Protein AF-K6WLG6-F1 (afdb_monomer)

Structure (mmCIF, N/CA/C/O backbone):
data_AF-K6WLG6-F1
#
_entry.id   AF-K6WLG6-F1
#
loop_
_atom_site.group_PDB
_atom_site.id
_atom_site.type_symbol
_atom_site.label_atom_id
_atom_site.label_alt_id
_atom_site.label_comp_id
_atom_site.label_asym_id
_atom_site.label_entity_id
_atom_site.label_seq_id
_atom_site.pdbx_PDB_ins_code
_atom_site.Cartn_x
_atom_site.Cartn_y
_atom_site.Cartn_z
_atom_site.occupancy
_atom_site.B_iso_or_equiv
_atom_site.auth_seq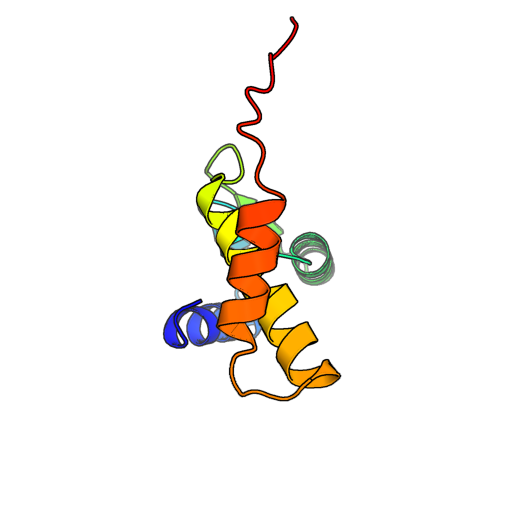_id
_atom_site.auth_comp_id
_atom_site.auth_asym_id
_atom_site.auth_atom_id
_atom_site.pdbx_PDB_model_num
ATOM 1 N N . MET A 1 1 ? 10.024 6.595 -3.474 1.00 49.53 1 MET A N 1
ATOM 2 C CA . MET A 1 1 ? 9.877 7.197 -2.139 1.00 49.53 1 MET A CA 1
ATOM 3 C C . MET A 1 1 ? 11.229 7.674 -1.635 1.00 49.53 1 MET A C 1
ATOM 5 O O . MET A 1 1 ? 12.186 6.904 -1.653 1.00 49.53 1 MET A O 1
ATOM 9 N N . ASP A 1 2 ? 11.319 8.911 -1.152 1.00 45.31 2 ASP A N 1
ATOM 10 C CA . ASP A 1 2 ? 12.504 9.377 -0.430 1.00 45.31 2 ASP A CA 1
ATOM 11 C C . ASP A 1 2 ? 12.658 8.546 0.856 1.00 45.31 2 ASP A C 1
ATOM 13 O O . ASP A 1 2 ? 11.682 8.299 1.566 1.00 45.31 2 ASP A O 1
ATOM 17 N N . GLY A 1 3 ? 13.869 8.081 1.177 1.00 50.81 3 GLY A N 1
ATOM 18 C CA . GLY A 1 3 ? 14.089 7.096 2.255 1.00 50.81 3 GLY A CA 1
ATOM 19 C C . GLY A 1 3 ? 13.614 7.521 3.658 1.00 50.81 3 GLY A C 1
ATOM 20 O O . GLY A 1 3 ? 13.454 6.679 4.545 1.00 50.81 3 GLY A O 1
ATOM 21 N N . TRP A 1 4 ? 13.344 8.810 3.870 1.00 49.72 4 TRP A N 1
ATOM 22 C CA . TRP A 1 4 ? 12.830 9.333 5.133 1.00 49.72 4 TRP A CA 1
ATOM 23 C C . TRP A 1 4 ? 11.309 9.141 5.301 1.00 49.72 4 TRP A C 1
ATOM 25 O O . TRP A 1 4 ? 10.855 8.973 6.434 1.00 49.72 4 TRP A O 1
ATOM 35 N N . GLU A 1 5 ? 10.533 9.070 4.214 1.00 66.56 5 GLU A N 1
ATOM 36 C CA . GLU A 1 5 ? 9.080 8.814 4.254 1.00 66.56 5 GLU A CA 1
ATOM 37 C C . G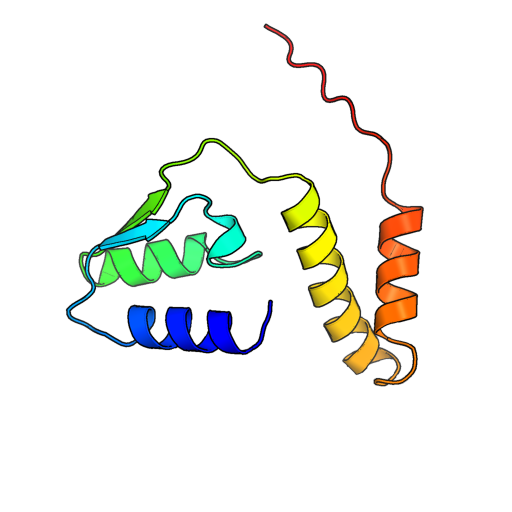LU A 1 5 ? 8.775 7.355 4.629 1.00 66.56 5 GLU A C 1
ATOM 39 O O . GLU A 1 5 ? 7.968 7.082 5.520 1.00 66.56 5 GLU A O 1
ATOM 44 N N . ALA A 1 6 ? 9.529 6.401 4.068 1.00 74.81 6 ALA A N 1
ATOM 45 C CA . ALA A 1 6 ? 9.426 4.983 4.433 1.00 74.81 6 ALA A CA 1
ATOM 46 C C . ALA A 1 6 ? 9.673 4.745 5.937 1.00 74.81 6 ALA A C 1
ATOM 48 O O . ALA A 1 6 ? 9.039 3.894 6.565 1.00 74.81 6 ALA A O 1
ATOM 49 N N . THR A 1 7 ? 10.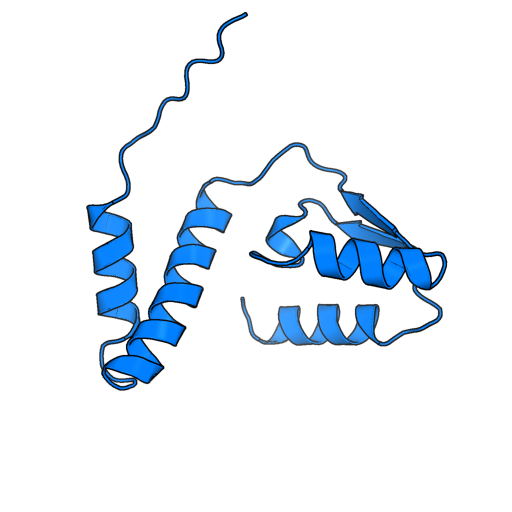579 5.529 6.531 1.00 82.81 7 THR A N 1
ATOM 50 C CA . THR A 1 7 ? 10.901 5.446 7.962 1.00 82.81 7 THR A CA 1
ATOM 51 C C . THR A 1 7 ? 9.728 5.911 8.830 1.00 82.81 7 THR A C 1
ATOM 53 O O . THR A 1 7 ? 9.448 5.299 9.864 1.00 82.81 7 THR A O 1
ATOM 56 N N . LYS A 1 8 ? 9.003 6.958 8.410 1.00 87.50 8 LYS A N 1
ATOM 57 C CA . LYS A 1 8 ? 7.823 7.466 9.128 1.00 87.50 8 LYS A CA 1
ATOM 58 C C . LYS A 1 8 ? 6.654 6.489 9.062 1.00 87.50 8 LYS A C 1
ATOM 60 O O . LYS A 1 8 ? 6.090 6.170 10.106 1.00 87.50 8 LYS A O 1
ATOM 65 N N . ILE A 1 9 ? 6.346 5.963 7.875 1.00 88.50 9 ILE A N 1
ATOM 66 C CA . ILE A 1 9 ? 5.265 4.982 7.689 1.00 88.50 9 ILE A CA 1
ATOM 67 C C . ILE A 1 9 ? 5.524 3.742 8.546 1.00 88.50 9 ILE A C 1
ATOM 69 O O . ILE A 1 9 ? 4.657 3.326 9.310 1.00 88.50 9 ILE A O 1
ATOM 73 N N . ARG A 1 10 ? 6.749 3.203 8.512 1.00 91.06 10 ARG A N 1
ATOM 74 C CA . ARG A 1 10 ? 7.118 2.053 9.346 1.00 91.06 10 ARG A CA 1
ATOM 75 C C . ARG A 1 10 ? 6.943 2.339 10.839 1.00 91.06 10 ARG A C 1
ATOM 77 O O . ARG A 1 10 ? 6.483 1.460 11.562 1.00 91.06 10 ARG A O 1
ATOM 84 N N . ARG A 1 11 ? 7.302 3.541 11.303 1.00 92.81 11 ARG A N 1
ATOM 85 C CA . ARG A 1 11 ? 7.115 3.946 12.704 1.00 92.81 11 ARG A CA 1
ATOM 86 C C . ARG A 1 11 ? 5.637 3.973 13.090 1.00 92.81 11 ARG A C 1
ATOM 88 O O . ARG A 1 11 ? 5.305 3.424 14.131 1.00 92.81 11 ARG A O 1
ATOM 95 N N . VAL A 1 12 ? 4.780 4.571 12.261 1.00 91.88 12 VAL A N 1
ATOM 96 C CA . VAL A 1 12 ? 3.330 4.636 12.510 1.00 91.88 12 VAL A CA 1
ATOM 97 C C . VAL A 1 12 ? 2.720 3.236 12.527 1.00 91.88 12 VAL A C 1
ATOM 99 O O . VAL A 1 12 ? 2.036 2.885 13.477 1.00 91.88 12 VAL A O 1
ATOM 102 N N . LEU A 1 13 ? 3.029 2.404 11.529 1.00 90.12 13 LEU A N 1
ATOM 103 C CA . LEU A 1 13 ? 2.477 1.047 11.429 1.00 90.12 13 LEU A CA 1
ATOM 104 C C . LEU A 1 13 ? 3.002 0.082 12.507 1.00 90.12 13 LEU A C 1
ATOM 106 O O . LEU A 1 13 ? 2.402 -0.963 12.729 1.00 90.12 13 LEU A O 1
ATOM 110 N N . SER A 1 14 ? 4.123 0.402 13.163 1.00 91.94 14 SER A N 1
ATOM 111 C CA . SER A 1 14 ? 4.655 -0.396 14.281 1.00 91.94 14 SER A CA 1
ATOM 112 C C . SER A 1 14 ? 4.105 0.036 15.643 1.00 91.94 14 SER A C 1
ATOM 114 O O . SER A 1 14 ? 4.375 -0.638 16.635 1.00 91.94 14 SER A O 1
ATOM 116 N N . ASP A 1 15 ? 3.399 1.165 15.718 1.00 92.62 15 ASP A N 1
ATOM 117 C CA . ASP A 1 15 ? 2.845 1.692 16.961 1.00 92.62 15 ASP A CA 1
ATOM 118 C C . ASP A 1 15 ? 1.445 1.098 17.211 1.00 92.62 15 ASP A C 1
ATOM 120 O O . ASP A 1 15 ? 0.491 1.478 16.533 1.00 92.62 15 ASP A O 1
ATOM 124 N N . PRO A 1 16 ? 1.268 0.203 18.201 1.00 90.00 16 PRO A N 1
ATOM 125 C CA . PRO A 1 16 ? -0.028 -0.424 18.477 1.00 90.00 16 PRO A CA 1
ATOM 126 C C . PRO A 1 16 ? -1.084 0.560 19.016 1.00 90.00 16 PRO A C 1
ATOM 128 O O . PRO A 1 16 ? -2.268 0.216 19.106 1.00 90.00 16 PRO A O 1
ATOM 131 N N . SER A 1 17 ? -0.677 1.774 19.407 1.00 92.12 17 SER A N 1
ATOM 132 C CA . SER A 1 17 ? -1.597 2.842 19.803 1.00 92.12 17 SER A CA 1
ATOM 133 C C . SER A 1 17 ? -2.169 3.609 18.605 1.00 92.12 17 SER A C 1
ATOM 135 O O . SER A 1 17 ? -3.228 4.232 18.726 1.00 92.12 17 SER A O 1
ATOM 137 N N . ALA A 1 18 ? -1.534 3.519 17.431 1.00 91.75 18 ALA A N 1
ATOM 138 C CA . ALA A 1 18 ? -1.997 4.160 16.208 1.00 91.75 18 ALA A CA 1
ATOM 139 C C . ALA A 1 18 ? -3.182 3.387 15.604 1.00 91.75 18 ALA A C 1
ATOM 141 O O . ALA A 1 18 ? -3.022 2.492 14.779 1.00 91.75 18 ALA A O 1
ATOM 142 N N . ARG A 1 19 ? -4.403 3.740 16.023 1.00 93.75 19 ARG A N 1
ATOM 143 C CA . ARG A 1 19 ? -5.637 3.104 15.526 1.00 93.75 19 ARG A CA 1
ATOM 144 C C . ARG A 1 19 ? -6.132 3.677 14.206 1.00 93.75 19 ARG A C 1
ATOM 146 O O . ARG A 1 19 ? -6.732 2.955 13.426 1.00 93.75 19 ARG A O 1
ATOM 153 N N . VAL A 1 20 ? -5.907 4.959 13.942 1.00 94.56 20 VAL A N 1
ATOM 154 C CA . VAL A 1 20 ? -6.397 5.603 12.720 1.00 94.56 20 VAL A CA 1
ATOM 155 C C . VAL A 1 20 ? -5.229 6.250 12.001 1.00 94.56 20 VAL A C 1
ATOM 157 O O . VAL A 1 20 ? -4.565 7.127 12.554 1.00 94.56 20 VAL A O 1
ATOM 160 N N . VAL A 1 21 ? -4.992 5.820 10.765 1.00 92.75 21 VAL A N 1
ATOM 161 C CA . VAL A 1 21 ? -3.980 6.405 9.884 1.00 92.75 21 VAL A CA 1
ATOM 162 C C . VAL A 1 21 ? -4.704 7.241 8.841 1.00 92.75 21 VAL A C 1
ATOM 164 O O . VAL A 1 21 ? -5.390 6.709 7.972 1.00 92.75 21 VAL A O 1
ATOM 167 N N . VAL A 1 22 ? -4.573 8.561 8.953 1.00 92.44 22 VAL A N 1
ATOM 168 C CA . VAL A 1 22 ? -5.170 9.505 8.005 1.00 92.44 22 VAL A CA 1
ATOM 169 C C . VAL A 1 22 ? -4.139 9.861 6.945 1.00 92.44 22 VAL A C 1
ATOM 171 O O . VAL A 1 22 ? -3.030 10.290 7.268 1.00 92.44 22 VAL A O 1
ATOM 174 N N . VAL A 1 23 ? -4.509 9.696 5.682 1.00 88.81 23 VAL A N 1
ATOM 175 C CA . VAL A 1 23 ? -3.672 10.022 4.526 1.00 88.81 23 VAL A CA 1
ATOM 176 C C . VAL A 1 23 ? -4.447 10.907 3.565 1.00 88.81 23 VAL A C 1
ATOM 178 O O . VAL A 1 23 ? -5.671 10.846 3.511 1.00 88.81 23 VAL A O 1
ATOM 181 N N . GLN A 1 24 ? -3.749 11.732 2.783 1.00 85.31 24 GLN A N 1
ATOM 182 C CA . GLN A 1 24 ? -4.427 12.447 1.699 1.00 85.31 24 GLN A CA 1
ATOM 183 C C . GLN A 1 24 ? -4.872 11.474 0.609 1.00 85.31 24 GLN A C 1
ATOM 185 O O . GLN A 1 24 ? -6.044 11.454 0.262 1.00 85.31 24 GLN A O 1
ATOM 190 N N . HIS A 1 25 ? -3.966 10.613 0.147 1.00 83.56 25 HIS A N 1
ATOM 191 C CA . HIS A 1 25 ? -4.251 9.611 -0.875 1.00 83.56 25 HIS A CA 1
ATOM 192 C C . HIS A 1 25 ? -3.689 8.252 -0.452 1.00 83.56 25 HIS A C 1
ATOM 194 O O . HIS A 1 25 ? -2.672 8.187 0.247 1.00 83.56 25 HIS A O 1
ATOM 200 N N . ARG A 1 26 ? -4.376 7.168 -0.830 1.00 84.88 26 ARG A N 1
ATOM 201 C CA . ARG A 1 26 ? -4.027 5.799 -0.413 1.00 84.88 26 ARG A CA 1
ATOM 202 C C . ARG A 1 26 ? -2.710 5.332 -1.038 1.00 84.88 26 ARG A C 1
ATOM 204 O O . ARG A 1 26 ? -1.879 4.776 -0.327 1.00 84.88 26 ARG A O 1
ATOM 211 N N . ASP A 1 27 ? -2.483 5.651 -2.304 1.00 79.44 27 ASP A N 1
ATOM 212 C CA . ASP A 1 27 ? -1.261 5.383 -3.076 1.00 79.44 27 ASP A CA 1
ATOM 213 C C . ASP A 1 27 ? 0.002 5.990 -2.439 1.00 79.44 27 ASP A C 1
ATOM 215 O O . ASP A 1 27 ? 1.080 5.398 -2.471 1.00 79.44 27 ASP A O 1
ATOM 219 N N . ARG A 1 28 ? -0.123 7.119 -1.730 1.00 79.56 28 ARG A N 1
ATOM 220 C CA . ARG A 1 28 ? 1.009 7.705 -0.989 1.00 79.56 28 ARG A CA 1
ATOM 221 C C . ARG A 1 28 ? 1.422 6.905 0.239 1.00 79.56 28 ARG A C 1
ATOM 223 O O . ARG A 1 28 ? 2.566 7.024 0.678 1.00 79.56 28 ARG A O 1
ATOM 230 N N . LEU A 1 29 ? 0.503 6.130 0.818 1.00 84.81 29 LEU A N 1
ATOM 231 C CA . LEU A 1 29 ? 0.833 5.215 1.908 1.00 84.81 2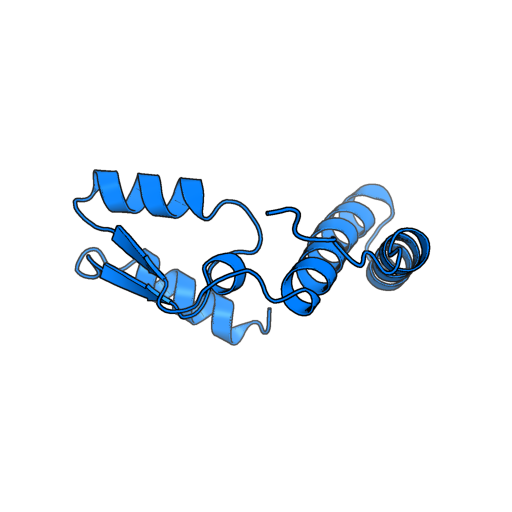9 LEU A CA 1
ATOM 232 C C . LEU A 1 29 ? 1.585 3.995 1.374 1.00 84.81 29 LEU A C 1
ATOM 234 O O . LEU A 1 29 ? 2.568 3.567 1.978 1.00 84.81 29 LEU A O 1
ATOM 238 N N . ALA A 1 30 ? 1.122 3.451 0.250 1.00 83.50 30 ALA A N 1
ATOM 239 C CA . ALA A 1 30 ? 1.827 2.442 -0.523 1.00 83.50 30 ALA A CA 1
ATOM 240 C C . ALA A 1 30 ? 1.282 2.409 -1.958 1.00 83.50 30 ALA A C 1
ATOM 242 O O . ALA A 1 30 ? 0.073 2.351 -2.148 1.00 83.50 30 ALA A O 1
ATOM 243 N N . GLY A 1 31 ? 2.163 2.352 -2.958 1.00 77.69 31 GLY A N 1
ATOM 244 C CA . GLY A 1 31 ? 1.742 2.214 -4.358 1.00 77.69 31 GLY A CA 1
ATOM 245 C C . GLY A 1 31 ? 1.059 0.880 -4.679 1.00 77.69 31 GLY A C 1
ATOM 246 O O . GLY A 1 31 ? 0.335 0.755 -5.657 1.00 77.69 31 GLY A O 1
ATOM 247 N N . LEU A 1 32 ? 1.282 -0.141 -3.844 1.00 79.00 32 LEU A N 1
ATOM 248 C CA . LEU A 1 32 ? 0.644 -1.456 -3.920 1.00 79.00 32 LEU A CA 1
ATOM 249 C C . LEU A 1 32 ? 0.406 -1.991 -2.504 1.00 79.00 32 LEU A C 1
ATOM 251 O O . LEU A 1 32 ? 1.233 -1.781 -1.614 1.00 79.00 32 LEU A O 1
ATOM 255 N N . GLY A 1 33 ? -0.670 -2.753 -2.302 1.00 86.62 33 GLY A N 1
ATOM 256 C CA . GLY A 1 33 ? -0.887 -3.485 -1.054 1.00 86.62 33 GLY A CA 1
ATOM 257 C C . GLY A 1 33 ? -1.524 -2.675 0.077 1.00 86.62 33 GLY A C 1
ATOM 258 O O . GLY A 1 33 ? -1.532 -3.144 1.216 1.00 86.62 33 GLY A O 1
ATOM 259 N N . VAL A 1 34 ? -2.065 -1.482 -0.192 1.00 89.00 34 VAL A N 1
ATOM 260 C CA . VAL A 1 34 ? -2.761 -0.669 0.827 1.00 89.00 34 VAL A CA 1
ATOM 261 C C . VAL A 1 34 ? -3.947 -1.426 1.413 1.00 89.00 34 VAL A C 1
ATOM 263 O O . VAL A 1 34 ? -4.187 -1.351 2.611 1.00 89.00 34 VAL A O 1
ATOM 266 N N . GLU A 1 35 ? -4.649 -2.210 0.603 1.00 90.12 35 GLU A N 1
ATOM 267 C CA . GLU A 1 35 ? -5.746 -3.079 1.021 1.00 90.12 35 GLU A CA 1
ATOM 268 C C . GLU A 1 35 ? -5.309 -4.132 2.050 1.00 90.12 35 GLU A C 1
ATOM 270 O O . GLU A 1 35 ? -6.056 -4.443 2.977 1.00 90.12 35 GLU A O 1
ATOM 275 N N . HIS A 1 36 ? -4.073 -4.629 1.946 1.00 93.06 36 HIS A N 1
ATOM 276 C CA . HIS A 1 36 ? -3.510 -5.557 2.923 1.00 93.06 36 HIS A CA 1
ATOM 277 C C . HIS A 1 36 ? -3.154 -4.836 4.229 1.00 93.06 36 HIS A C 1
ATOM 279 O O . HIS A 1 36 ? -3.365 -5.386 5.310 1.00 93.06 36 HIS A O 1
ATOM 285 N N . LEU A 1 37 ? -2.644 -3.602 4.140 1.00 91.56 37 LEU A N 1
ATOM 286 C CA . LEU A 1 37 ? -2.391 -2.759 5.312 1.00 91.56 37 LEU A CA 1
ATOM 287 C C . LEU A 1 37 ? -3.697 -2.387 6.027 1.00 91.56 37 LEU A C 1
ATOM 289 O O . LEU A 1 37 ? -3.752 -2.459 7.252 1.00 91.56 37 LEU A O 1
ATOM 293 N N . ASP A 1 38 ? -4.746 -2.047 5.275 1.00 92.31 38 ASP A N 1
ATOM 294 C CA . ASP A 1 38 ? -6.068 -1.700 5.809 1.00 92.31 38 ASP A CA 1
ATOM 295 C C . ASP A 1 38 ? -6.687 -2.908 6.520 1.00 92.31 38 ASP A C 1
ATOM 297 O O . ASP A 1 38 ? -7.111 -2.803 7.667 1.00 92.31 38 ASP A O 1
ATOM 301 N N . ALA A 1 39 ? -6.631 -4.095 5.903 1.00 94.69 39 ALA A N 1
ATOM 302 C CA . ALA A 1 39 ? -7.092 -5.337 6.525 1.00 94.69 39 ALA A CA 1
ATOM 303 C C . ALA A 1 39 ? -6.304 -5.689 7.801 1.00 94.69 39 ALA A C 1
ATOM 305 O O . ALA A 1 39 ? -6.894 -6.102 8.804 1.00 94.69 39 ALA A O 1
ATOM 306 N N . ALA A 1 40 ? -4.980 -5.507 7.790 1.00 93.75 40 ALA A N 1
ATOM 307 C CA . ALA A 1 40 ? -4.137 -5.755 8.956 1.00 93.75 40 ALA A CA 1
ATOM 308 C C . ALA A 1 40 ? -4.442 -4.785 10.109 1.00 93.75 40 ALA A C 1
ATOM 310 O O . ALA A 1 40 ? -4.518 -5.218 11.261 1.00 93.75 40 ALA A O 1
ATOM 311 N N . LEU A 1 41 ? -4.664 -3.498 9.814 1.00 93.38 41 LEU A N 1
ATOM 312 C CA . LEU A 1 41 ? -5.105 -2.524 10.814 1.00 93.38 41 LEU A CA 1
ATOM 313 C C . LEU A 1 41 ? -6.516 -2.842 11.318 1.00 93.38 41 LEU A C 1
ATOM 315 O O . LEU A 1 41 ? -6.741 -2.821 12.527 1.00 93.38 41 LEU A O 1
ATOM 319 N N . ALA A 1 42 ? -7.446 -3.192 10.430 1.00 94.19 42 ALA A N 1
ATOM 320 C CA . ALA A 1 42 ? -8.818 -3.551 10.786 1.00 94.19 42 ALA A CA 1
ATOM 321 C C . ALA A 1 42 ? -8.871 -4.735 11.759 1.00 94.19 42 ALA A C 1
ATOM 323 O O . ALA A 1 42 ? -9.608 -4.689 12.746 1.00 94.19 42 ALA A O 1
ATOM 324 N N . ALA A 1 43 ? -8.022 -5.749 11.563 1.00 95.25 43 ALA A N 1
ATOM 325 C CA . ALA A 1 43 ? -7.888 -6.874 12.493 1.00 95.25 43 ALA A CA 1
ATOM 326 C C . ALA A 1 43 ? -7.438 -6.449 13.907 1.00 95.25 43 ALA A C 1
ATOM 328 O O . ALA A 1 43 ? -7.722 -7.140 14.884 1.00 95.25 43 ALA A O 1
ATOM 329 N N . GLN A 1 44 ? -6.765 -5.302 14.030 1.00 92.25 44 GLN A N 1
ATOM 330 C CA . GLN A 1 44 ? -6.325 -4.707 15.297 1.00 92.25 44 GLN A CA 1
ATOM 331 C C . GLN A 1 44 ? -7.304 -3.638 15.823 1.00 92.25 44 GLN A C 1
ATOM 333 O O . GLN A 1 44 ? -7.029 -2.972 16.826 1.00 92.25 44 GLN A O 1
ATOM 338 N N . GLY A 1 45 ? -8.461 -3.468 15.174 1.00 93.75 45 GLY A N 1
ATOM 339 C CA . GLY A 1 45 ? -9.440 -2.430 15.496 1.00 93.75 45 GLY A CA 1
ATOM 340 C C . GLY A 1 45 ? -8.982 -1.029 15.087 1.00 93.75 45 GLY A C 1
ATOM 341 O O . GLY A 1 45 ? -9.252 -0.069 15.811 1.00 93.75 45 GLY A O 1
ATOM 342 N N . GLY A 1 46 ? -8.229 -0.931 13.992 1.00 94.50 46 GLY A N 1
ATOM 343 C CA . GLY A 1 46 ? -7.813 0.314 13.359 1.00 94.50 46 GLY A CA 1
ATOM 344 C C . GLY A 1 46 ? -8.355 0.479 11.937 1.00 94.50 46 GLY A C 1
ATOM 345 O O . GLY A 1 46 ? -9.085 -0.375 11.446 1.00 94.50 46 GLY A O 1
ATOM 346 N N . ALA A 1 47 ? -8.020 1.589 11.280 1.00 93.62 47 ALA A N 1
ATOM 347 C CA . ALA A 1 47 ? -8.461 1.889 9.917 1.00 93.62 47 ALA A CA 1
ATOM 348 C C . ALA A 1 47 ? -7.528 2.874 9.197 1.00 93.62 47 ALA A C 1
ATOM 350 O O . ALA A 1 47 ? -6.903 3.733 9.835 1.00 93.62 47 ALA A O 1
ATOM 351 N N . ILE A 1 48 ? -7.500 2.799 7.863 1.00 93.69 48 ILE A N 1
ATOM 352 C CA . ILE A 1 48 ? -6.866 3.802 6.998 1.00 93.69 48 ILE A CA 1
ATOM 353 C C . ILE A 1 48 ? -7.941 4.693 6.363 1.00 93.69 48 ILE A C 1
ATOM 355 O O . ILE A 1 48 ? -8.770 4.239 5.568 1.00 93.69 48 ILE A O 1
ATOM 359 N N . VAL A 1 49 ? -7.890 5.991 6.667 1.00 92.56 49 VAL A N 1
ATOM 360 C CA . VAL A 1 49 ? -8.837 6.997 6.162 1.00 92.56 49 VAL A CA 1
ATOM 361 C C . VAL A 1 49 ? -8.136 7.892 5.147 1.00 92.56 49 VAL A C 1
ATOM 363 O O . VAL A 1 49 ? -7.125 8.515 5.464 1.00 92.56 49 VAL A O 1
ATOM 366 N N . ALA A 1 50 ? -8.680 7.969 3.933 1.00 88.88 50 ALA A N 1
ATOM 367 C CA . ALA A 1 50 ? -8.210 8.889 2.903 1.00 88.88 50 ALA A CA 1
ATOM 368 C C . ALA A 1 50 ? -9.084 10.148 2.876 1.00 88.88 50 ALA A C 1
ATOM 370 O O . ALA A 1 50 ? -10.307 10.035 2.937 1.00 88.88 50 ALA A O 1
ATOM 371 N N . THR A 1 51 ? -8.470 11.331 2.809 1.00 88.06 51 THR A N 1
ATOM 372 C CA . THR A 1 51 ? -9.195 12.617 2.760 1.00 88.06 51 THR A CA 1
ATOM 373 C C . THR A 1 51 ? -9.306 13.209 1.357 1.00 88.06 51 THR A C 1
ATOM 375 O O . THR A 1 51 ? -10.019 14.192 1.185 1.00 88.06 51 THR A O 1
ATOM 378 N N . GLY A 1 52 ? -8.564 12.681 0.384 1.00 76.50 52 GLY A N 1
ATOM 379 C CA . GLY A 1 52 ? -8.561 13.121 -1.007 1.00 76.50 52 GLY A CA 1
ATOM 380 C C . GLY A 1 52 ? -9.195 12.093 -1.940 1.00 76.50 52 GLY A C 1
ATOM 381 O O . GLY A 1 52 ? -9.092 10.882 -1.726 1.00 76.50 52 GLY A O 1
ATOM 382 N N . ASP A 1 53 ? -9.817 12.598 -3.002 1.00 62.59 53 ASP A N 1
ATOM 383 C CA . ASP A 1 53 ? -10.490 11.792 -4.013 1.00 62.59 53 ASP A CA 1
ATOM 384 C C . ASP A 1 53 ? -9.503 11.443 -5.140 1.00 62.59 53 ASP A C 1
ATOM 386 O O . ASP A 1 53 ? -9.199 12.271 -5.998 1.00 62.59 53 ASP A O 1
ATOM 390 N N . GLY A 1 54 ? -9.009 10.204 -5.146 1.00 61.00 54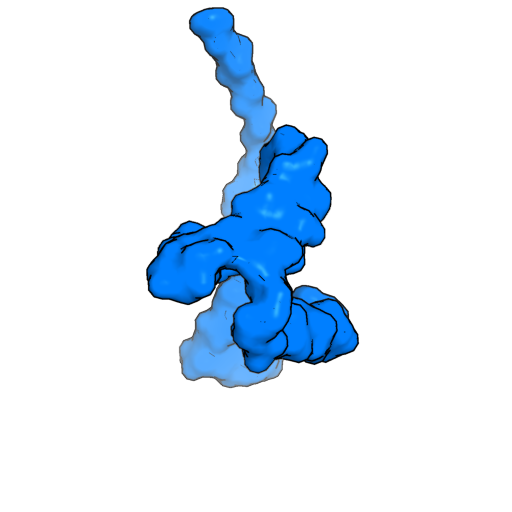 GLY A N 1
ATOM 391 C CA . GLY A 1 54 ? -8.326 9.604 -6.299 1.00 61.00 54 GLY A CA 1
ATOM 392 C C . GLY A 1 54 ? -6.796 9.573 -6.253 1.00 61.00 54 GLY A C 1
ATOM 393 O O . GLY A 1 54 ? -6.156 10.313 -5.510 1.00 61.00 54 GLY A O 1
ATOM 394 N N . GLU A 1 55 ? -6.234 8.673 -7.062 1.00 60.06 55 GLU A N 1
ATOM 395 C CA . GLU A 1 55 ? -4.801 8.566 -7.352 1.00 60.06 55 GLU A CA 1
ATOM 396 C C . GLU A 1 55 ? -4.365 9.750 -8.228 1.00 60.06 55 GLU A C 1
ATOM 398 O O . GLU A 1 55 ? -5.004 10.051 -9.243 1.00 60.06 55 GLU A O 1
ATOM 403 N N . THR A 1 56 ? -3.260 10.418 -7.891 1.00 64.12 56 THR A N 1
ATOM 404 C CA . THR A 1 56 ? -2.638 11.358 -8.836 1.00 64.12 56 THR A CA 1
ATOM 405 C C . THR A 1 56 ? -1.937 10.529 -9.914 1.00 64.12 56 THR A C 1
ATOM 407 O O . THR A 1 56 ? -1.118 9.678 -9.585 1.00 64.12 56 THR A O 1
ATOM 410 N N . GLY A 1 57 ? -2.196 10.758 -11.206 1.00 61.94 57 GLY A N 1
ATOM 411 C CA . GLY A 1 57 ? -1.572 9.968 -12.287 1.00 61.94 57 GLY A CA 1
ATOM 412 C C . GLY A 1 57 ? -0.031 9.930 -12.247 1.00 61.94 57 GLY A C 1
ATOM 413 O O . GLY A 1 57 ? 0.578 8.938 -12.649 1.00 61.94 57 GLY A O 1
ATOM 414 N N . ASP A 1 58 ? 0.597 10.969 -11.690 1.00 67.50 58 ASP A N 1
ATOM 415 C CA . ASP A 1 58 ? 2.046 11.035 -11.454 1.00 67.50 58 ASP A CA 1
ATOM 416 C C . ASP A 1 58 ? 2.541 10.013 -10.414 1.00 67.50 58 ASP A C 1
ATOM 418 O O . ASP A 1 58 ? 3.671 9.522 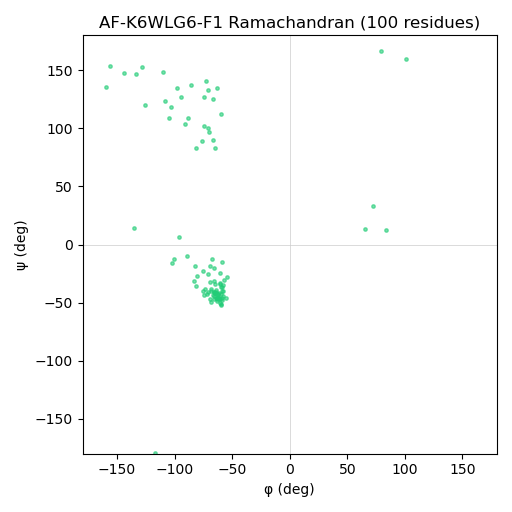-10.512 1.00 67.50 58 ASP A O 1
ATOM 422 N N . ASP A 1 59 ? 1.706 9.668 -9.431 1.00 73.75 59 ASP A N 1
ATOM 423 C CA . ASP A 1 59 ? 2.035 8.707 -8.378 1.00 73.75 59 ASP A CA 1
ATOM 424 C C . ASP A 1 59 ? 2.092 7.279 -8.965 1.00 73.75 59 ASP A C 1
ATOM 426 O O . ASP A 1 59 ? 3.076 6.568 -8.748 1.00 73.75 59 ASP A O 1
ATOM 430 N N . LEU A 1 60 ? 1.159 6.922 -9.860 1.00 78.94 60 LEU A N 1
ATOM 431 C CA . LEU A 1 60 ? 1.156 5.627 -10.558 1.00 78.94 60 LEU A CA 1
ATOM 432 C C . LEU A 1 60 ? 2.386 5.431 -11.461 1.00 78.94 60 LEU A C 1
ATOM 434 O O . LEU A 1 60 ? 3.021 4.373 -11.447 1.00 78.94 60 LEU A O 1
ATOM 438 N N . VAL A 1 61 ? 2.748 6.447 -12.253 1.00 85.50 61 VAL A N 1
ATOM 439 C CA . VAL A 1 61 ? 3.937 6.393 -13.127 1.00 85.50 61 VAL A CA 1
ATOM 440 C C . VAL A 1 61 ? 5.199 6.164 -12.297 1.00 85.50 61 VAL A C 1
ATOM 442 O O . VAL A 1 61 ? 6.051 5.346 -12.660 1.00 85.50 61 VAL A O 1
ATOM 445 N N . ARG A 1 62 ? 5.317 6.859 -11.162 1.00 83.94 62 ARG A N 1
ATOM 446 C CA . ARG A 1 62 ? 6.443 6.690 -10.241 1.00 83.94 62 ARG A CA 1
ATOM 447 C C . ARG A 1 62 ? 6.495 5.275 -9.666 1.00 83.94 62 ARG A C 1
ATOM 449 O O . ARG A 1 62 ? 7.572 4.674 -9.667 1.00 83.94 62 ARG A O 1
ATOM 456 N N . ASP A 1 63 ? 5.366 4.733 -9.231 1.00 83.12 63 ASP A N 1
ATOM 457 C CA . ASP A 1 63 ? 5.305 3.400 -8.627 1.00 83.12 63 ASP A CA 1
ATOM 458 C C . ASP A 1 63 ? 5.658 2.303 -9.636 1.00 83.12 63 ASP A C 1
ATOM 460 O O . ASP A 1 63 ? 6.453 1.403 -9.341 1.00 83.12 63 ASP A O 1
ATOM 464 N N . MET A 1 64 ? 5.178 2.435 -10.875 1.00 89.06 64 MET A N 1
ATOM 465 C CA . MET A 1 64 ? 5.562 1.557 -11.981 1.00 89.06 64 MET A CA 1
ATOM 466 C C . MET A 1 64 ? 7.077 1.565 -12.216 1.00 89.06 64 MET A C 1
ATOM 468 O O . MET A 1 64 ? 7.687 0.500 -12.364 1.00 89.06 64 MET A O 1
ATOM 472 N N . ILE A 1 65 ? 7.711 2.743 -12.200 1.00 92.06 65 ILE A N 1
ATOM 473 C CA . ILE A 1 65 ? 9.170 2.857 -12.335 1.00 92.06 65 ILE A CA 1
ATOM 474 C C . ILE A 1 65 ? 9.882 2.148 -11.177 1.00 92.06 65 ILE A C 1
ATOM 476 O O . ILE A 1 65 ? 10.872 1.451 -11.416 1.00 92.06 65 ILE A O 1
ATOM 480 N N . GLU A 1 66 ? 9.419 2.291 -9.935 1.00 89.06 66 GLU A N 1
ATOM 481 C CA . GLU A 1 66 ? 10.049 1.659 -8.766 1.00 89.06 66 GLU A CA 1
ATOM 482 C C . GLU A 1 66 ? 9.944 0.131 -8.802 1.00 89.06 66 GLU A C 1
ATOM 484 O O . GLU A 1 66 ? 10.959 -0.564 -8.646 1.00 89.06 66 GLU A O 1
ATOM 489 N N . VAL A 1 67 ? 8.753 -0.396 -9.097 1.00 91.69 67 VAL A N 1
ATOM 490 C CA . VAL A 1 67 ? 8.511 -1.839 -9.235 1.00 91.69 67 VAL A CA 1
ATOM 491 C C . VAL A 1 67 ? 9.379 -2.423 -10.349 1.00 91.69 67 VAL A C 1
ATOM 493 O O . VAL A 1 67 ? 10.133 -3.379 -10.120 1.00 91.69 67 VAL A O 1
ATOM 496 N N . LEU A 1 68 ? 9.347 -1.816 -11.538 1.00 94.44 68 LEU A N 1
ATOM 497 C CA . LEU A 1 68 ? 10.136 -2.273 -12.680 1.00 94.44 68 LEU A CA 1
ATOM 498 C C . LEU A 1 68 ? 11.638 -2.129 -12.434 1.00 94.44 68 LEU A C 1
ATOM 500 O O . LEU A 1 68 ? 12.400 -2.993 -12.865 1.00 94.44 68 LEU A O 1
ATOM 504 N N . THR A 1 69 ? 12.085 -1.109 -11.699 1.00 95.25 69 THR A N 1
ATOM 505 C CA . THR A 1 69 ? 13.497 -0.968 -11.306 1.00 95.25 69 THR A CA 1
ATOM 506 C C . THR A 1 69 ? 13.924 -2.127 -10.405 1.00 95.25 69 THR A C 1
ATOM 508 O O . THR A 1 69 ? 15.006 -2.695 -10.598 1.00 95.25 69 THR A O 1
ATOM 511 N N . GLY A 1 70 ? 13.078 -2.524 -9.450 1.00 93.06 70 GLY A N 1
ATOM 512 C CA . GLY A 1 70 ? 13.309 -3.688 -8.593 1.00 93.06 70 GLY A CA 1
ATOM 513 C C . GLY A 1 70 ? 13.387 -4.992 -9.389 1.00 93.06 70 GLY A C 1
ATOM 514 O O . GLY A 1 70 ? 14.336 -5.765 -9.218 1.00 93.06 70 GLY A O 1
ATOM 515 N N . MET A 1 71 ? 12.448 -5.204 -10.315 1.00 95.75 71 MET A N 1
ATOM 516 C CA . MET A 1 71 ? 12.459 -6.357 -11.223 1.00 95.75 71 MET A CA 1
ATOM 517 C C . MET A 1 71 ? 13.714 -6.369 -12.104 1.00 95.75 71 MET A C 1
ATOM 519 O O . MET A 1 71 ? 14.448 -7.356 -12.124 1.00 95.75 71 MET A O 1
ATOM 523 N N . CYS A 1 72 ? 14.024 -5.250 -12.760 1.00 96.06 72 CYS A N 1
ATOM 524 C CA . CYS A 1 72 ? 15.198 -5.071 -13.613 1.00 96.06 72 CYS A CA 1
ATOM 525 C C . CYS A 1 72 ? 16.515 -5.307 -12.866 1.00 96.06 72 CYS A C 1
ATOM 527 O O . CYS A 1 72 ? 17.452 -5.861 -13.446 1.00 96.06 72 CYS A O 1
ATOM 529 N N . THR A 1 73 ? 16.578 -4.906 -11.593 1.00 97.06 73 THR A N 1
ATOM 530 C CA . THR A 1 73 ? 17.735 -5.137 -10.719 1.00 97.06 73 THR A CA 1
ATOM 531 C C . THR A 1 73 ? 17.943 -6.625 -10.454 1.00 97.06 73 THR A C 1
ATOM 533 O O . THR A 1 73 ? 19.082 -7.088 -10.478 1.00 97.06 73 THR A O 1
ATOM 536 N N . ARG A 1 74 ? 16.860 -7.374 -10.214 1.00 96.25 74 ARG A N 1
ATOM 537 C CA . ARG A 1 74 ? 16.911 -8.819 -9.939 1.00 96.25 74 ARG A CA 1
ATOM 538 C C . ARG A 1 74 ? 17.171 -9.646 -11.198 1.00 96.25 74 ARG A C 1
ATOM 540 O O . ARG A 1 74 ? 17.929 -10.604 -11.135 1.00 96.25 74 ARG A O 1
ATOM 547 N N . LEU A 1 75 ? 16.564 -9.269 -12.323 1.00 96.00 75 LEU A N 1
ATOM 548 C CA . LEU A 1 75 ? 16.637 -10.023 -13.579 1.00 96.00 75 LEU A CA 1
ATOM 549 C C . LEU A 1 75 ? 17.914 -9.758 -14.377 1.00 96.00 75 LEU A C 1
ATOM 551 O O . LEU A 1 75 ? 18.415 -10.658 -15.040 1.00 96.00 75 LEU A O 1
ATOM 555 N N . SER A 1 76 ? 18.427 -8.526 -14.363 1.00 85.75 76 SER A N 1
ATOM 556 C CA . SER A 1 76 ? 19.523 -8.124 -15.264 1.00 85.75 76 SER A CA 1
ATOM 557 C C . SER A 1 76 ? 20.615 -7.317 -14.561 1.00 85.75 76 SER A C 1
ATOM 559 O O . SER A 1 76 ? 21.438 -6.673 -15.209 1.00 85.75 76 SER A O 1
ATOM 561 N N . GLY A 1 77 ? 20.621 -7.326 -13.228 1.00 93.81 77 GLY A N 1
ATOM 562 C CA . GLY A 1 77 ? 21.560 -6.565 -12.416 1.00 93.81 77 GLY A CA 1
ATOM 563 C C . GLY A 1 77 ? 21.191 -5.086 -12.276 1.00 93.81 77 GLY A C 1
ATOM 564 O O . GLY A 1 77 ? 20.336 -4.538 -12.975 1.00 93.81 77 GLY A O 1
ATOM 565 N N . ARG A 1 78 ? 21.864 -4.425 -11.329 1.00 94.81 78 ARG A N 1
ATOM 566 C CA . ARG A 1 78 ? 21.562 -3.048 -10.902 1.00 94.81 78 ARG A CA 1
ATOM 567 C C . ARG A 1 78 ? 21.886 -1.990 -11.963 1.00 94.81 78 ARG A C 1
ATOM 569 O O . ARG A 1 78 ? 21.212 -0.964 -12.028 1.00 94.81 78 ARG A O 1
ATOM 576 N N . ARG A 1 79 ? 22.921 -2.204 -12.784 1.00 96.19 79 ARG A N 1
ATOM 577 C CA . ARG A 1 79 ? 23.377 -1.201 -13.758 1.00 96.19 79 ARG A CA 1
ATOM 578 C C . ARG A 1 79 ? 22.308 -0.988 -14.837 1.00 96.19 79 ARG A C 1
ATOM 580 O O . ARG A 1 79 ? 21.841 -1.943 -15.456 1.00 96.19 79 ARG A O 1
ATOM 587 N N . GLY A 1 80 ? 21.891 0.265 -15.021 1.00 94.31 80 GLY A N 1
ATOM 588 C CA . GLY A 1 80 ? 20.848 0.647 -15.980 1.00 94.31 80 GLY A CA 1
ATOM 589 C C . GLY A 1 80 ? 19.452 0.093 -15.668 1.00 94.31 80 GLY A C 1
ATOM 590 O O . GLY A 1 80 ? 18.593 0.113 -16.542 1.00 94.31 80 GLY A O 1
ATOM 591 N N . ALA A 1 81 ? 19.204 -0.443 -14.464 1.00 96.19 81 ALA A N 1
ATOM 592 C CA . ALA A 1 81 ? 17.897 -1.006 -14.111 1.00 96.19 81 ALA A CA 1
ATOM 593 C C . ALA A 1 81 ? 16.793 0.057 -14.105 1.00 96.19 81 ALA A C 1
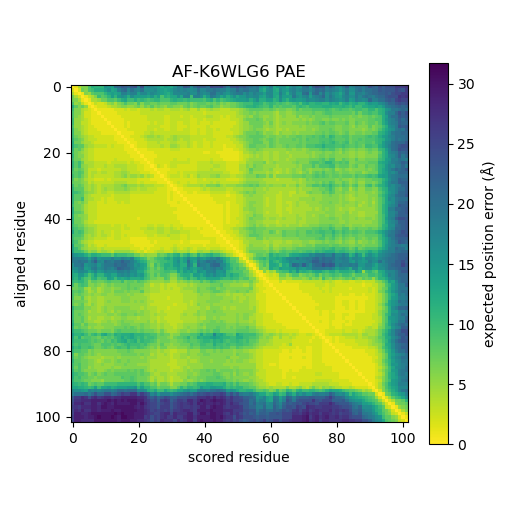ATOM 595 O O . ALA A 1 81 ? 15.703 -0.185 -14.615 1.00 96.19 81 ALA A O 1
ATOM 596 N N . ARG A 1 82 ? 17.109 1.244 -13.580 1.00 95.38 82 ARG A N 1
ATOM 597 C CA . ARG A 1 82 ? 16.196 2.387 -13.585 1.00 95.38 82 ARG A CA 1
ATOM 598 C C . ARG A 1 82 ? 15.930 2.890 -15.000 1.00 95.38 82 ARG A C 1
ATOM 600 O O . ARG A 1 82 ? 14.782 3.119 -15.343 1.00 95.38 82 ARG A O 1
ATOM 607 N N . ASP A 1 83 ? 16.964 3.015 -15.828 1.00 96.69 83 ASP A N 1
ATOM 608 C CA . ASP A 1 83 ? 16.815 3.519 -17.200 1.00 96.69 83 ASP A CA 1
ATOM 609 C C . ASP A 1 83 ? 15.948 2.581 -18.046 1.00 96.69 83 ASP A C 1
ATOM 611 O O . ASP A 1 83 ? 15.075 3.034 -18.781 1.00 96.69 83 ASP A O 1
ATOM 615 N N . ARG A 1 84 ? 16.115 1.262 -17.870 1.00 95.25 84 ARG A N 1
ATOM 616 C CA . ARG A 1 84 ? 15.234 0.251 -18.470 1.00 95.25 84 ARG A CA 1
ATOM 617 C C . ARG A 1 84 ? 13.789 0.391 -17.990 1.00 95.25 84 ARG A C 1
ATOM 619 O O . ARG A 1 84 ? 12.883 0.377 -18.815 1.00 95.25 84 ARG A O 1
ATOM 626 N N . ALA A 1 85 ? 13.578 0.547 -16.683 1.00 95.69 85 ALA A N 1
ATOM 627 C CA . ALA A 1 85 ? 12.248 0.727 -16.106 1.00 95.69 85 ALA A CA 1
ATOM 628 C C . ALA A 1 85 ? 11.545 1.984 -16.641 1.00 95.69 85 ALA A C 1
ATOM 630 O O . ALA A 1 85 ? 10.402 1.903 -17.080 1.00 95.69 85 ALA A O 1
ATOM 631 N N . VAL A 1 86 ? 12.247 3.121 -16.671 1.00 95.25 86 VAL A N 1
ATOM 632 C CA . VAL A 1 86 ? 11.742 4.369 -17.262 1.00 95.25 86 VAL A CA 1
ATOM 633 C C . VAL A 1 86 ? 11.403 4.159 -18.735 1.00 95.25 86 VAL A C 1
ATOM 635 O O . VAL A 1 86 ? 10.308 4.521 -19.147 1.00 95.25 86 VAL A O 1
ATOM 638 N N . GLY A 1 87 ? 12.290 3.514 -19.501 1.00 94.88 87 GLY A N 1
ATOM 639 C CA . GLY A 1 87 ? 12.063 3.205 -20.914 1.00 94.88 87 GLY A CA 1
ATOM 640 C C . GLY A 1 87 ? 10.776 2.413 -21.154 1.00 94.88 87 GLY A C 1
ATOM 641 O O . GLY A 1 87 ? 9.977 2.787 -22.012 1.00 94.88 87 GLY A O 1
ATOM 642 N N . VAL A 1 88 ? 10.536 1.368 -20.355 1.00 93.62 88 VAL A N 1
ATOM 643 C CA . VAL A 1 88 ? 9.297 0.574 -20.418 1.00 93.62 88 VAL A CA 1
ATOM 644 C C . VAL A 1 88 ? 8.077 1.451 -20.157 1.00 93.62 88 VAL A C 1
ATOM 646 O O 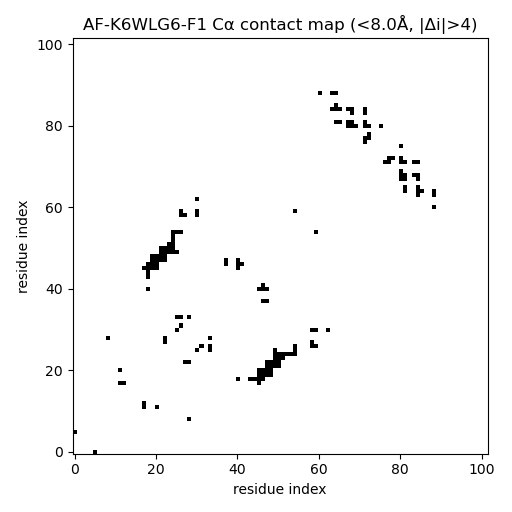. VAL A 1 88 ? 7.172 1.470 -20.984 1.00 93.62 88 VAL A O 1
ATOM 649 N N . VAL A 1 89 ? 8.071 2.220 -19.063 1.00 92.94 89 VAL A N 1
ATOM 650 C CA . VAL A 1 89 ? 6.920 3.066 -18.713 1.00 92.94 89 VAL A CA 1
ATOM 651 C C . VAL A 1 89 ? 6.651 4.102 -19.803 1.00 92.94 89 VAL A C 1
ATOM 653 O O . VAL A 1 89 ? 5.520 4.207 -20.268 1.00 92.94 89 VAL A O 1
ATOM 656 N N . THR A 1 90 ? 7.686 4.789 -20.298 1.00 91.75 90 THR A N 1
ATOM 657 C CA . THR A 1 90 ? 7.539 5.775 -21.383 1.00 91.75 90 THR A CA 1
ATOM 658 C C . THR A 1 90 ? 6.995 5.178 -22.679 1.00 91.75 90 THR A C 1
ATOM 660 O O . THR A 1 90 ? 6.264 5.858 -23.389 1.00 91.75 90 THR A O 1
ATOM 663 N N . ALA A 1 91 ? 7.317 3.917 -22.987 1.00 91.00 91 ALA A N 1
ATOM 664 C CA . ALA A 1 91 ? 6.811 3.242 -24.180 1.00 91.00 91 ALA A CA 1
ATOM 665 C C . ALA A 1 91 ? 5.341 2.805 -24.044 1.00 91.00 91 ALA A C 1
ATOM 667 O O . ALA A 1 91 ? 4.673 2.608 -25.055 1.00 91.00 91 ALA A O 1
ATOM 668 N N . THR A 1 92 ? 4.847 2.634 -22.813 1.00 85.25 92 THR A N 1
ATOM 669 C CA . THR A 1 92 ? 3.485 2.151 -22.525 1.00 85.25 92 THR A CA 1
ATOM 670 C C . THR A 1 92 ? 2.501 3.247 -22.122 1.00 85.25 92 THR A C 1
ATOM 672 O O . THR A 1 92 ? 1.294 3.010 -22.136 1.00 85.25 92 THR A O 1
ATOM 675 N N . SER A 1 93 ? 2.985 4.435 -21.757 1.00 77.62 93 SER A N 1
ATOM 676 C CA . SER A 1 93 ? 2.129 5.572 -21.424 1.00 77.62 93 SER A CA 1
ATOM 677 C C . SER A 1 93 ? 1.434 6.106 -22.681 1.00 77.62 93 SER A C 1
ATOM 679 O O . SER A 1 93 ? 2.000 6.897 -23.432 1.00 77.62 93 SER A O 1
ATOM 681 N N . HIS A 1 94 ? 0.191 5.683 -22.911 1.00 62.12 94 HIS A N 1
ATOM 682 C CA . HIS A 1 94 ? -0.737 6.367 -23.812 1.00 62.12 94 HIS A CA 1
ATOM 683 C C . HIS A 1 94 ? -1.459 7.483 -23.040 1.00 62.12 94 HIS A C 1
ATOM 685 O O . HIS A 1 94 ? -1.868 7.268 -21.901 1.00 62.12 94 HIS A O 1
ATOM 691 N N . ASP A 1 95 ? -1.620 8.663 -23.651 1.00 53.66 95 ASP A N 1
ATOM 692 C CA . ASP A 1 95 ? -2.376 9.806 -23.109 1.00 53.66 95 ASP A CA 1
ATOM 693 C C . ASP A 1 95 ? -3.871 9.439 -22.988 1.00 53.66 95 ASP A C 1
ATOM 695 O O . ASP A 1 95 ? -4.678 9.629 -23.900 1.00 53.66 95 ASP A O 1
ATOM 699 N N . GLY A 1 96 ? -4.222 8.763 -21.894 1.00 46.00 96 GLY A N 1
ATOM 700 C CA . GLY A 1 96 ? -5.539 8.191 -21.648 1.00 46.00 96 GLY A CA 1
ATOM 701 C C . GLY A 1 96 ? -6.518 9.235 -21.132 1.00 46.00 96 GLY A C 1
ATOM 702 O O . GLY A 1 96 ? -6.771 9.315 -19.931 1.00 46.00 96 GLY A O 1
ATOM 703 N N . ARG A 1 97 ? -7.120 10.012 -22.036 1.00 41.78 97 ARG A N 1
ATOM 704 C CA . ARG A 1 97 ? -8.330 10.788 -21.739 1.00 41.78 97 ARG A CA 1
ATOM 705 C C . ARG A 1 97 ? -9.481 9.798 -21.494 1.00 41.78 97 ARG A C 1
ATOM 707 O O . ARG A 1 97 ? -10.164 9.393 -22.426 1.00 41.78 97 ARG A O 1
ATOM 714 N N . VAL A 1 98 ? -9.672 9.369 -20.246 1.00 43.81 98 VAL A N 1
ATOM 715 C CA . VAL A 1 98 ? -10.832 8.555 -19.851 1.00 43.81 98 VAL A CA 1
ATOM 716 C C . VAL A 1 98 ? -12.071 9.454 -19.875 1.00 43.81 98 VAL A C 1
ATOM 718 O O . VAL A 1 98 ? -12.296 10.259 -18.968 1.00 43.81 98 VAL A O 1
ATOM 721 N N . GLU A 1 99 ? -12.858 9.351 -20.947 1.00 41.81 99 GLU A N 1
ATOM 722 C CA . GLU A 1 99 ? -14.214 9.892 -21.020 1.00 41.81 99 GLU A CA 1
ATOM 723 C C . GLU A 1 99 ? -15.068 9.253 -19.921 1.00 41.81 99 GLU A C 1
ATOM 725 O O . GLU A 1 99 ? -15.364 8.059 -19.933 1.00 41.81 99 GLU A O 1
ATOM 730 N N . ARG A 1 100 ? -15.463 10.071 -18.942 1.00 41.00 100 ARG A N 1
ATOM 731 C CA . ARG A 1 100 ? -16.510 9.721 -17.984 1.00 41.00 100 ARG A CA 1
ATOM 732 C C . ARG A 1 100 ? -17.855 9.828 -18.704 1.00 41.00 100 ARG A C 1
ATOM 734 O O . ARG A 1 100 ? -18.339 10.937 -18.917 1.00 41.00 100 ARG A O 1
ATOM 741 N N . SER A 1 101 ? -18.423 8.690 -19.098 1.00 41.47 101 SER A N 1
ATOM 742 C CA . SER A 1 101 ? -19.834 8.602 -19.488 1.00 41.47 101 SER A CA 1
ATOM 743 C C . SER A 1 101 ? -20.722 8.708 -18.249 1.00 41.47 101 SER A C 1
ATOM 745 O O . SER A 1 101 ? -20.379 8.171 -17.195 1.00 41.47 101 SER A O 1
ATOM 747 N N . CYS A 1 102 ? -21.827 9.431 -18.434 1.00 37.44 102 CYS A N 1
ATOM 748 C CA . CYS A 1 102 ? -22.924 9.693 -17.506 1.00 37.44 102 CYS A CA 1
ATOM 749 C C . CYS A 1 102 ? -23.552 8.439 -16.893 1.00 37.44 102 CYS A C 1
ATOM 751 O O . CYS A 1 102 ? -23.528 7.381 -17.565 1.00 37.44 102 CYS A O 1
#

Organism: NCBI:txid1108045

Nearest PDB structures (foldseek):
  6dgb-assembly1_B  TM=9.102E-01  e=2.919E-09  Mycobacterium tuberculosis
  6dgb-assembly1_A  TM=8.954E-01  e=2.750E-09  Mycobacterium tuberculosis
  6dgc-assembly1_B  TM=6.574E-01  e=3.626E-04  Sulfolobus sp. L00 11
  6dgc-assembly1_A  TM=6.517E-01  e=9.978E-04  Sulfolobus sp. L00 11
  3lhf-assembly1_D  TM=7.204E-01  e=4.692E-03  Saccharolobus solfataricus P2

Sequence (102 aa):
MDGWEATKIRRVLSDPSARVVVVQHRDRLAGLGVEHLDAALAAQGGAIVATGDGETGDDLVRDMIEVLTGMCTRLSGRRGARDRAVG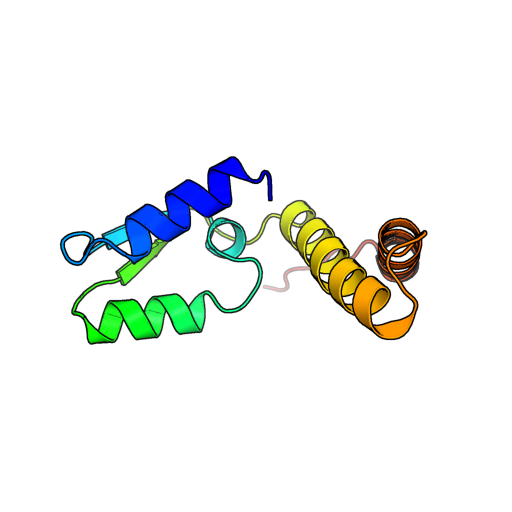VVTATSHDGRVERSC

Mean predicted aligned error: 8.25 Å

Solvent-accessible surface area (backbone atoms only — not comparable to full-atom values): 6084 Å² total; per-residue (Å²): 130,63,78,68,58,61,52,50,52,53,52,52,77,68,36,90,83,61,38,70,49,79,38,56,35,62,53,80,79,31,77,68,63,47,70,58,53,34,51,57,32,42,77,72,73,23,43,68,45,61,79,47,91,66,81,56,72,68,56,56,57,52,41,51,29,53,54,37,21,54,49,31,28,74,77,67,37,66,77,64,11,55,60,51,19,46,50,53,51,64,75,65,64,67,92,75,79,78,80,83,77,131

Foldseek 3Di:
DPPVLVVVLVVLLPDLVNQEAEEQDQVSSPVDCSVVSQVVSVVSNHGYHHPHDDDDPVSNLVNQLVVQLVVQCVPPNNPCSSVVSNVVSVVPDDPDPPDDDD

Secondary structure (DSSP, 8-state):
--HHHHHHHHHHHT-TT--EEEES-STTT-SS-HHHHHHHHHHTT-EEEE-S-S--HHHHHHHHHHHHHHHHHHHH-STTHHHHHHHHHHHH----------

pLDDT: mean 82.66, std 16.37, range [37.44, 97.06]

Radius of gyration: 16.54 Å; Cα contacts (8 Å, |Δi|>4): 86; chains: 1; bounding box: 46×23×44 Å